Protein AF-A0A947TT51-F1 (afdb_monomer)

Secondary structure (DSSP, 8-state):
--S-------S-HHHHHHHHHHHHHHHTTSTT--------SS--HHHHTTSPP----

pLDDT: mean 88.98, std 12.86, range [39.66, 97.56]

Radius of gyration: 12.74 Å; Cα contacts (8 Å, |Δi|>4): 18; chains: 1; bounding box: 30×23×29 Å

Sequence (57 aa):
GGGYVTVLVRGETGAVNAAVRAGADACERVGDGLVAAHIIARVHSEVENILPAVIAA

Solvent-accessible surface area (backbone atoms only — not comparable to full-atom values): 4111 Å² total; per-residue (Å²): 134,89,87,79,82,88,87,85,86,86,74,57,62,69,59,47,54,52,51,50,53,56,47,47,68,59,33,53,80,44,88,99,38,67,90,83,80,89,84,74,89,74,75,59,75,80,56,56,80,78,48,81,76,88,77,84,128

Foldseek 3Di:
DPPDDDDDDDDAPVVLVVVLVVVQVVQQPPDPGDDDGDDDNDDDPVVVVVDDDDPDD

Mean predicted aligned error: 4.82 Å

Structure (mmCIF, N/CA/C/O backbone):
data_AF-A0A947TT51-F1
#
_entry.id   AF-A0A947TT51-F1
#
loop_
_atom_site.group_PDB
_atom_site.id
_atom_site.type_symbol
_atom_site.label_atom_id
_atom_site.label_alt_id
_atom_site.label_comp_id
_atom_site.label_asym_id
_atom_site.label_entity_id
_atom_site.label_seq_id
_atom_site.pdbx_PDB_ins_code
_atom_site.Cartn_x
_atom_site.Cartn_y
_atom_site.Cartn_z
_atom_site.occupancy
_atom_site.B_iso_or_equiv
_atom_site.auth_seq_id
_atom_site.auth_comp_id
_atom_site.auth_asym_id
_atom_site.auth_atom_id
_atom_site.pdbx_PDB_model_num
ATOM 1 N N . GLY A 1 1 ? -6.865 10.389 -17.988 1.00 62.00 1 GLY A N 1
ATOM 2 C CA . GLY A 1 1 ? -5.659 9.655 -17.564 1.00 62.00 1 GLY A CA 1
ATOM 3 C C . GLY A 1 1 ? -4.521 10.024 -18.486 1.00 62.00 1 GLY A C 1
ATOM 4 O O . GLY A 1 1 ? -4.736 10.008 -19.688 1.00 62.00 1 GLY A O 1
ATOM 5 N N . GLY A 1 2 ? -3.369 10.403 -17.928 1.00 91.94 2 GLY A N 1
ATOM 6 C CA . GLY A 1 2 ? -2.173 10.840 -18.666 1.00 91.94 2 GLY A CA 1
ATOM 7 C C . GLY A 1 2 ? -0.962 9.931 -18.439 1.00 91.94 2 GLY A C 1
ATOM 8 O O . GLY A 1 2 ? 0.147 10.429 -18.343 1.00 91.94 2 GLY A O 1
ATOM 9 N N . GLY A 1 3 ? -1.189 8.624 -18.264 1.00 92.25 3 GLY A N 1
ATOM 10 C CA . GLY A 1 3 ? -0.141 7.635 -17.962 1.00 92.25 3 GLY A CA 1
ATOM 11 C C . GLY A 1 3 ? 0.018 7.281 -16.477 1.00 92.25 3 GLY A C 1
ATOM 12 O O . GLY A 1 3 ? 0.680 6.303 -16.162 1.00 92.25 3 GLY A O 1
ATOM 13 N N . TYR A 1 4 ? -0.626 8.012 -15.559 1.00 92.75 4 TYR A N 1
ATOM 14 C CA . TYR A 1 4 ? -0.551 7.716 -14.124 1.00 92.75 4 TYR A CA 1
ATOM 15 C C . TYR A 1 4 ? -1.417 6.524 -13.713 1.00 92.75 4 TYR A C 1
ATOM 17 O O . TYR A 1 4 ? -2.605 6.463 -14.044 1.00 92.75 4 TYR A O 1
ATOM 25 N N . VAL A 1 5 ? -0.822 5.634 -12.920 1.00 92.31 5 VAL A N 1
ATOM 26 C CA . VAL A 1 5 ? -1.484 4.497 -12.275 1.00 92.31 5 VAL A CA 1
ATOM 27 C C . VAL A 1 5 ? -1.280 4.613 -10.766 1.00 92.31 5 VAL A C 1
ATOM 29 O O . VAL A 1 5 ? -0.156 4.802 -10.306 1.00 92.31 5 VAL A O 1
ATOM 32 N N . THR A 1 6 ? -2.364 4.485 -9.998 1.00 92.00 6 THR A N 1
ATOM 33 C CA . THR A 1 6 ? -2.342 4.563 -8.531 1.00 92.00 6 THR A CA 1
ATOM 34 C C . THR A 1 6 ? -2.846 3.256 -7.939 1.00 92.00 6 THR A C 1
ATOM 36 O O . THR A 1 6 ? -3.932 2.795 -8.287 1.00 92.00 6 THR A O 1
ATOM 39 N N . VAL A 1 7 ? -2.079 2.690 -7.008 1.00 92.31 7 VAL A N 1
ATOM 40 C CA . VAL A 1 7 ? -2.471 1.517 -6.218 1.00 92.31 7 VAL A CA 1
ATOM 41 C C . VAL A 1 7 ? -2.773 1.970 -4.794 1.00 92.31 7 VAL A C 1
ATOM 43 O O . VAL A 1 7 ? -2.041 2.781 -4.229 1.00 92.31 7 VAL A O 1
ATOM 46 N N . LEU A 1 8 ? -3.857 1.456 -4.215 1.00 92.31 8 LEU A N 1
ATOM 47 C CA . LEU A 1 8 ? -4.275 1.766 -2.852 1.00 92.31 8 LEU A CA 1
ATOM 48 C C . LEU A 1 8 ? -4.287 0.488 -2.013 1.00 92.31 8 LEU A C 1
ATOM 50 O O . LEU A 1 8 ? -4.755 -0.552 -2.468 1.00 92.31 8 LEU A O 1
ATOM 54 N N . VAL A 1 9 ? -3.795 0.584 -0.777 1.00 91.62 9 VAL A N 1
ATOM 55 C CA . VAL A 1 9 ? -3.731 -0.529 0.181 1.00 91.62 9 VAL A CA 1
ATOM 56 C C . VAL A 1 9 ? -4.375 -0.093 1.496 1.00 91.62 9 VAL A C 1
ATOM 58 O O . VAL A 1 9 ? -4.183 1.037 1.945 1.00 91.62 9 VAL A O 1
ATOM 61 N N . ARG A 1 10 ? -5.148 -0.988 2.118 1.00 90.62 10 ARG A N 1
ATOM 62 C CA . ARG A 1 10 ? -5.814 -0.773 3.412 1.00 90.62 10 ARG A CA 1
ATOM 63 C C . ARG A 1 10 ? -5.363 -1.840 4.404 1.00 90.62 10 ARG A C 1
ATOM 65 O O . ARG A 1 10 ? -5.139 -2.982 4.020 1.00 90.62 10 ARG A O 1
ATOM 72 N N . GLY A 1 11 ? -5.248 -1.467 5.673 1.00 91.88 11 GLY A N 1
ATOM 73 C CA . GLY A 1 11 ? -4.852 -2.376 6.743 1.00 91.88 11 GLY A CA 1
ATOM 74 C C . GLY A 1 11 ? -4.418 -1.628 7.997 1.00 91.88 11 GLY A C 1
ATOM 75 O O . GLY A 1 11 ? -4.594 -0.414 8.107 1.00 91.88 11 GLY A O 1
ATOM 76 N N . GLU A 1 12 ? -3.829 -2.360 8.936 1.00 95.00 12 GLU A N 1
ATOM 77 C CA . GLU A 1 12 ? -3.217 -1.783 10.131 1.00 95.00 12 GLU A CA 1
ATOM 78 C C . GLU A 1 12 ? -1.983 -0.949 9.765 1.00 95.00 12 GLU A C 1
ATOM 80 O O . GLU A 1 12 ? -1.246 -1.271 8.829 1.00 95.00 12 GLU A O 1
ATOM 85 N N . THR A 1 13 ? -1.712 0.105 10.538 1.00 94.81 13 THR A N 1
ATOM 86 C CA . THR A 1 13 ? -0.637 1.071 10.258 1.00 94.81 13 THR A CA 1
AT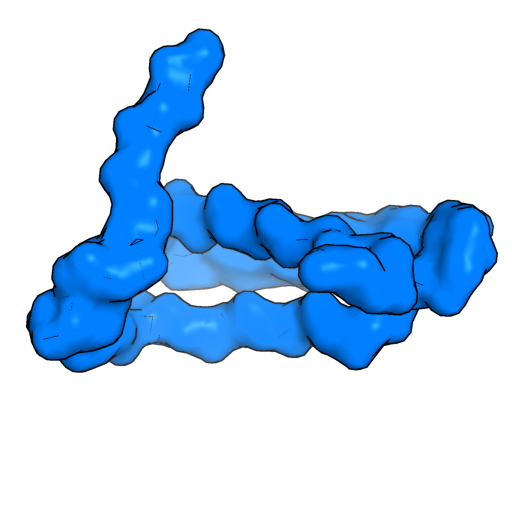OM 87 C C . THR A 1 13 ? 0.724 0.407 10.029 1.00 94.81 13 THR A C 1
ATOM 89 O O . THR A 1 13 ? 1.466 0.821 9.142 1.00 94.81 13 THR A O 1
ATOM 92 N N . GLY A 1 14 ? 1.056 -0.641 10.792 1.00 95.75 14 GLY A N 1
ATOM 93 C CA . 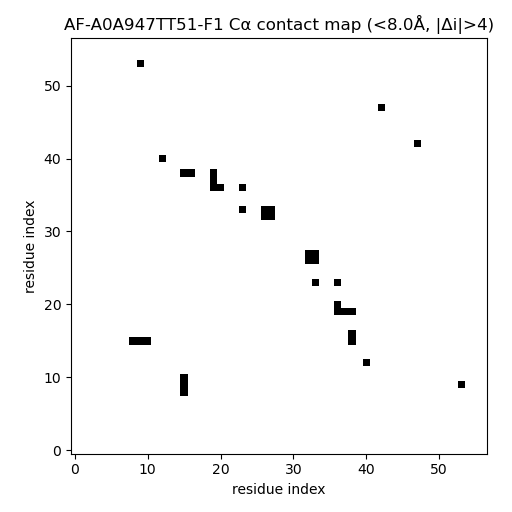GLY A 1 14 ? 2.312 -1.379 10.627 1.00 95.75 14 GLY A CA 1
ATOM 94 C C . GLY A 1 14 ? 2.412 -2.096 9.277 1.00 95.75 14 GLY A C 1
ATOM 95 O O . GLY A 1 14 ? 3.420 -1.964 8.583 1.00 95.75 14 GLY A O 1
ATOM 96 N N . ALA A 1 15 ? 1.344 -2.789 8.877 1.00 96.19 15 ALA A N 1
ATOM 97 C CA . ALA A 1 15 ? 1.279 -3.499 7.604 1.00 96.19 15 ALA A CA 1
ATOM 98 C C . ALA A 1 15 ? 1.334 -2.530 6.413 1.00 96.19 15 ALA A C 1
ATOM 100 O O . ALA A 1 15 ? 2.108 -2.743 5.480 1.00 96.19 15 ALA A O 1
ATOM 101 N N . VAL A 1 16 ? 0.580 -1.424 6.472 1.00 96.25 16 VAL A N 1
ATOM 102 C CA . VAL A 1 16 ? 0.576 -0.399 5.414 1.00 96.25 16 VAL A CA 1
ATOM 103 C C . VAL A 1 16 ? 1.944 0.279 5.294 1.00 96.25 16 VAL A C 1
ATOM 105 O O . VAL A 1 16 ? 2.440 0.456 4.183 1.00 96.25 16 VAL A O 1
ATOM 108 N N . ASN A 1 17 ? 2.602 0.591 6.415 1.00 95.94 17 ASN A N 1
ATOM 109 C CA . ASN A 1 17 ? 3.960 1.144 6.411 1.00 95.94 17 ASN A CA 1
ATOM 110 C C . ASN A 1 17 ? 4.970 0.226 5.719 1.00 95.94 17 ASN A C 1
ATOM 112 O O . ASN A 1 17 ? 5.776 0.703 4.918 1.00 95.94 17 ASN A O 1
ATOM 116 N N . ALA A 1 18 ? 4.931 -1.073 6.016 1.00 97.56 18 ALA A N 1
ATOM 117 C CA . ALA A 1 18 ? 5.820 -2.045 5.391 1.00 97.56 18 ALA A CA 1
ATOM 118 C C . ALA A 1 18 ? 5.533 -2.185 3.888 1.00 97.56 18 ALA A C 1
ATOM 120 O O . ALA A 1 18 ? 6.458 -2.112 3.080 1.00 97.56 18 ALA A O 1
ATOM 121 N N . ALA A 1 19 ? 4.257 -2.316 3.512 1.00 96.31 19 ALA A N 1
ATOM 122 C CA . ALA A 1 19 ? 3.841 -2.478 2.123 1.00 96.31 19 ALA A CA 1
ATOM 123 C C . ALA A 1 19 ? 4.239 -1.280 1.248 1.00 96.31 19 ALA A C 1
ATOM 125 O O . ALA A 1 19 ? 4.802 -1.467 0.172 1.00 96.31 19 ALA A O 1
ATOM 126 N N . VAL A 1 20 ? 3.995 -0.050 1.716 1.00 96.19 20 VAL A N 1
ATOM 127 C CA . VAL A 1 20 ? 4.299 1.161 0.937 1.00 96.19 20 VAL A CA 1
ATOM 128 C C . VAL A 1 20 ? 5.803 1.358 0.767 1.00 96.19 20 VAL A C 1
ATOM 130 O O . VAL A 1 20 ? 6.237 1.703 -0.327 1.00 96.19 20 VAL A O 1
ATOM 133 N N . ARG A 1 21 ? 6.610 1.101 1.805 1.00 95.69 21 ARG A N 1
ATOM 134 C CA . ARG A 1 21 ? 8.076 1.190 1.697 1.00 95.69 21 ARG A CA 1
ATOM 135 C C . ARG A 1 21 ? 8.635 0.147 0.732 1.00 95.69 21 ARG A C 1
ATOM 137 O O . ARG A 1 21 ? 9.371 0.505 -0.176 1.00 95.69 21 ARG A O 1
ATOM 144 N N . ALA A 1 22 ? 8.218 -1.111 0.875 1.00 96.31 22 ALA A N 1
ATOM 145 C CA . ALA A 1 22 ? 8.646 -2.179 -0.026 1.00 96.31 22 ALA A CA 1
ATOM 146 C C . ALA A 1 22 ? 8.232 -1.906 -1.484 1.00 96.31 22 ALA A C 1
ATOM 148 O O . ALA A 1 22 ? 9.012 -2.137 -2.404 1.00 96.31 22 ALA A O 1
ATOM 149 N N . GLY A 1 23 ? 7.017 -1.390 -1.696 1.00 94.31 23 GLY A N 1
ATOM 150 C CA . GLY A 1 23 ? 6.523 -1.023 -3.022 1.00 94.31 23 GLY A CA 1
ATOM 151 C C . GLY A 1 23 ? 7.269 0.162 -3.634 1.00 94.31 23 GLY A C 1
ATOM 152 O O . GLY A 1 23 ? 7.596 0.119 -4.815 1.00 94.31 23 GLY A O 1
ATOM 153 N N . ALA A 1 24 ? 7.577 1.195 -2.844 1.00 95.00 24 ALA A N 1
ATOM 154 C CA . ALA A 1 24 ? 8.338 2.351 -3.311 1.00 95.00 24 ALA A CA 1
ATOM 155 C C . ALA A 1 24 ? 9.730 1.942 -3.820 1.00 95.00 24 ALA A C 1
ATOM 157 O O . ALA A 1 24 ? 10.080 2.270 -4.955 1.00 95.00 24 ALA A O 1
ATOM 158 N N . ASP A 1 25 ? 10.457 1.147 -3.031 1.00 93.56 25 ASP A N 1
ATOM 159 C CA . ASP A 1 25 ? 11.789 0.645 -3.390 1.00 93.56 25 ASP A CA 1
ATOM 160 C C . ASP A 1 25 ? 11.748 -0.259 -4.636 1.00 93.56 25 ASP A C 1
ATOM 162 O O . ASP A 1 25 ? 12.662 -0.250 -5.464 1.00 93.56 25 ASP A O 1
ATOM 166 N N . ALA A 1 26 ? 10.680 -1.051 -4.791 1.00 92.94 26 ALA A N 1
ATOM 167 C CA . ALA A 1 26 ? 10.499 -1.924 -5.947 1.00 92.94 26 ALA A CA 1
ATOM 168 C C . ALA A 1 26 ? 10.178 -1.140 -7.231 1.00 92.94 26 ALA A C 1
ATOM 170 O O . ALA A 1 26 ? 10.724 -1.447 -8.292 1.00 92.94 26 ALA A O 1
ATOM 171 N N . CYS A 1 27 ? 9.308 -0.130 -7.145 1.00 92.00 27 CYS A N 1
ATOM 172 C CA . CYS A 1 27 ? 8.841 0.640 -8.299 1.00 92.00 27 CYS A CA 1
ATOM 173 C C . CYS A 1 27 ? 9.868 1.655 -8.814 1.00 92.00 27 CYS A C 1
ATOM 175 O O . CYS A 1 27 ? 9.808 2.020 -9.984 1.00 92.00 27 CYS A O 1
ATOM 177 N N . GLU A 1 28 ? 10.826 2.091 -7.991 1.00 88.31 28 GLU A N 1
ATOM 178 C CA . GLU A 1 28 ? 11.835 3.086 -8.388 1.00 88.31 28 GLU A CA 1
ATOM 179 C C . GLU A 1 28 ? 12.648 2.664 -9.628 1.00 88.31 28 GLU A C 1
ATOM 181 O O . GLU A 1 28 ? 13.082 3.507 -10.407 1.00 88.31 28 GLU A O 1
ATOM 186 N N . ARG A 1 29 ? 12.821 1.355 -9.851 1.00 88.88 29 ARG A N 1
ATOM 187 C CA . ARG A 1 29 ? 13.626 0.803 -10.959 1.00 88.88 29 ARG A CA 1
ATOM 188 C C . ARG A 1 29 ? 12.796 0.294 -12.137 1.00 88.88 29 ARG A C 1
ATOM 190 O O . ARG A 1 29 ? 13.359 -0.288 -13.064 1.00 88.88 29 ARG A O 1
ATOM 197 N N . VAL A 1 30 ? 11.474 0.438 -12.086 1.00 89.75 30 VAL A N 1
ATOM 198 C CA . VAL A 1 30 ? 10.556 -0.152 -13.066 1.00 89.75 30 VAL A CA 1
ATOM 199 C C . VAL A 1 30 ? 9.918 0.948 -13.909 1.00 89.75 30 VAL A C 1
ATOM 201 O O . VAL A 1 30 ? 9.227 1.8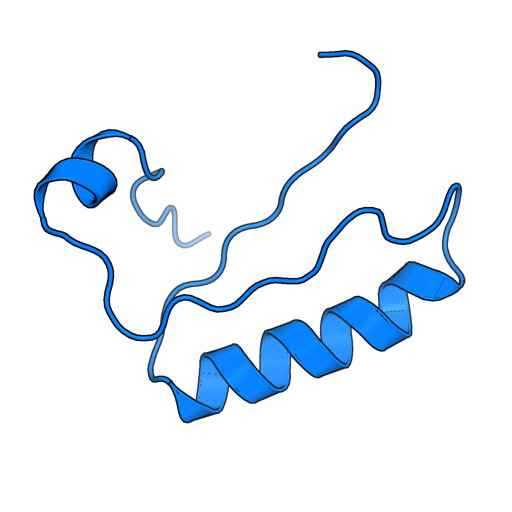18 -13.389 1.00 89.75 30 VAL A O 1
ATOM 204 N N . GLY A 1 31 ? 10.101 0.872 -15.230 1.00 87.12 31 GLY A N 1
ATOM 205 C CA . GLY A 1 31 ? 9.487 1.801 -16.185 1.00 87.12 31 GLY A CA 1
ATOM 206 C C . GLY A 1 31 ? 9.910 3.255 -15.958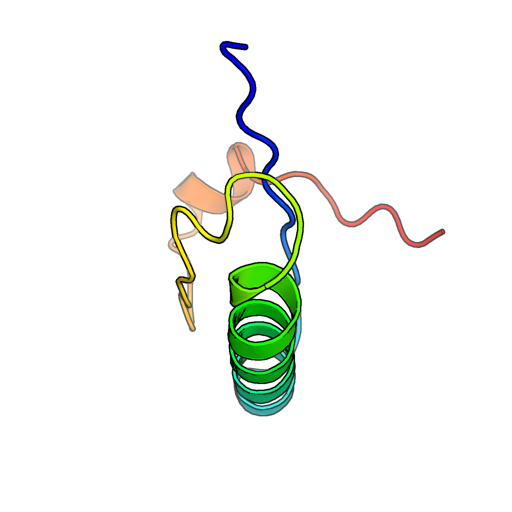 1.00 87.12 31 GLY A C 1
ATOM 207 O O . GLY A 1 31 ? 11.082 3.524 -15.706 1.00 87.12 31 GLY A O 1
ATOM 208 N N . ASP A 1 32 ? 8.941 4.171 -16.019 1.00 88.62 32 ASP A N 1
ATOM 209 C CA . ASP A 1 32 ? 9.138 5.610 -15.775 1.00 88.62 32 ASP A CA 1
ATOM 210 C C . ASP A 1 32 ? 9.312 5.955 -14.279 1.00 88.62 32 ASP A C 1
ATOM 212 O O . ASP A 1 32 ? 9.429 7.125 -13.910 1.00 88.62 32 ASP A O 1
ATOM 216 N N . GLY A 1 33 ? 9.353 4.937 -13.414 1.00 89.38 33 GLY A N 1
ATOM 217 C CA . GLY A 1 33 ? 9.664 5.057 -11.997 1.00 89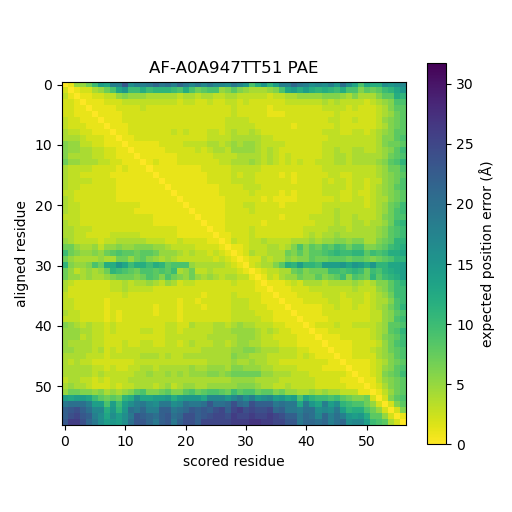.38 33 GLY A CA 1
ATOM 218 C C . GLY A 1 33 ? 8.471 5.406 -11.107 1.00 89.38 33 GLY A C 1
ATOM 219 O O . GLY A 1 33 ? 7.299 5.328 -11.485 1.00 89.38 33 GLY A O 1
ATOM 220 N N . LEU A 1 34 ? 8.789 5.774 -9.866 1.00 92.56 34 LEU A N 1
ATOM 221 C CA . LEU A 1 34 ? 7.818 6.116 -8.831 1.00 92.56 34 LEU A CA 1
ATOM 222 C C . LEU A 1 34 ? 7.514 7.618 -8.843 1.00 92.56 34 LEU A C 1
ATOM 224 O O . LEU A 1 34 ? 8.408 8.442 -8.677 1.00 92.56 34 LEU A O 1
ATOM 228 N N . VAL A 1 35 ? 6.232 7.974 -8.940 1.00 94.25 35 VAL A N 1
ATOM 229 C CA . VAL A 1 35 ? 5.790 9.376 -8.838 1.00 94.25 35 VAL A CA 1
ATOM 230 C C . VAL A 1 35 ? 5.555 9.788 -7.384 1.00 94.25 35 VAL A C 1
ATOM 232 O O . VAL A 1 35 ? 6.004 10.848 -6.957 1.00 94.25 35 VAL A O 1
ATOM 235 N N . ALA A 1 36 ? 4.835 8.968 -6.613 1.00 94.50 36 ALA A N 1
ATOM 236 C CA . ALA A 1 36 ? 4.512 9.263 -5.221 1.00 94.50 36 ALA A CA 1
ATOM 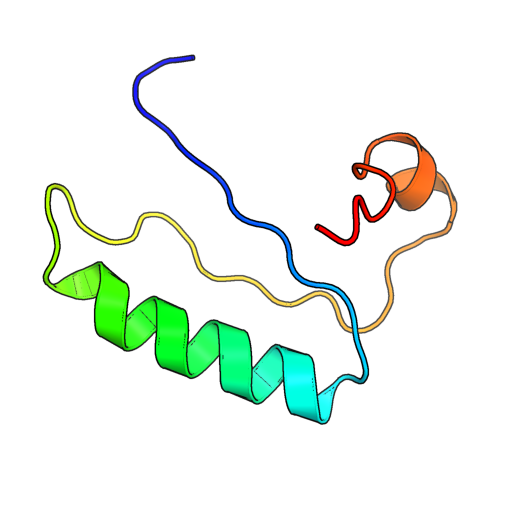237 C C . ALA A 1 36 ? 4.288 7.986 -4.403 1.00 94.50 36 ALA A C 1
ATOM 239 O O . ALA A 1 36 ? 3.639 7.047 -4.861 1.00 94.50 36 ALA A O 1
ATOM 240 N N . ALA A 1 37 ? 4.758 8.003 -3.156 1.00 95.56 37 ALA A N 1
ATOM 241 C CA . ALA A 1 37 ? 4.419 7.034 -2.120 1.00 95.56 37 ALA A CA 1
ATOM 242 C C . ALA A 1 37 ? 3.975 7.799 -0.868 1.00 95.56 37 ALA A C 1
ATOM 244 O O . ALA A 1 37 ? 4.695 8.667 -0.374 1.00 95.56 37 ALA A O 1
ATOM 245 N N . HIS A 1 38 ? 2.770 7.514 -0.371 1.00 95.88 38 HIS A N 1
ATOM 246 C CA . HIS A 1 38 ? 2.178 8.267 0.731 1.00 95.88 38 HIS A CA 1
ATOM 247 C C . HIS A 1 38 ? 1.350 7.374 1.651 1.00 95.88 38 HIS A C 1
ATOM 249 O O . HIS A 1 38 ? 0.754 6.392 1.214 1.00 95.88 38 HIS A O 1
ATOM 255 N N . ILE A 1 39 ? 1.318 7.734 2.934 1.00 95.12 39 ILE A N 1
ATOM 256 C CA . ILE A 1 39 ? 0.628 6.981 3.977 1.00 95.12 39 ILE A CA 1
ATOM 257 C C . ILE A 1 39 ? -0.231 7.937 4.783 1.00 95.12 39 ILE A C 1
ATOM 259 O O . ILE A 1 39 ? 0.260 8.925 5.325 1.00 95.12 39 ILE A O 1
ATOM 263 N N . ILE A 1 40 ? -1.505 7.580 4.915 1.00 94.69 40 ILE A N 1
ATOM 264 C CA . ILE A 1 40 ? -2.461 8.272 5.771 1.00 94.69 40 ILE A CA 1
ATOM 265 C C . ILE A 1 40 ? -2.939 7.262 6.810 1.00 94.69 40 ILE A C 1
ATOM 267 O O . ILE A 1 40 ? -3.741 6.385 6.507 1.00 94.69 40 ILE A O 1
ATOM 271 N N . ALA A 1 41 ? -2.428 7.364 8.039 1.00 93.62 41 ALA A N 1
ATOM 272 C CA . ALA A 1 41 ? -2.728 6.392 9.095 1.00 93.62 41 ALA A CA 1
ATOM 273 C C . ALA A 1 41 ? -4.209 6.397 9.521 1.00 93.62 41 ALA A C 1
ATOM 275 O O . ALA A 1 41 ? -4.735 5.379 9.965 1.00 93.62 41 ALA A O 1
ATOM 276 N N . ARG A 1 42 ? -4.887 7.544 9.398 1.00 94.06 42 ARG A N 1
ATOM 277 C CA . ARG A 1 42 ? -6.324 7.679 9.642 1.00 94.06 42 ARG A CA 1
ATOM 278 C C . ARG A 1 42 ? -6.889 8.754 8.723 1.00 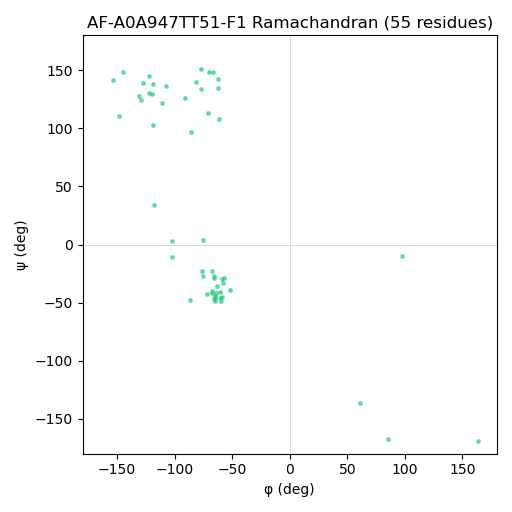94.06 42 ARG A C 1
ATOM 280 O O . ARG A 1 42 ? -6.587 9.932 8.891 1.00 94.06 42 ARG A O 1
ATOM 287 N N . VAL A 1 43 ? -7.685 8.336 7.748 1.00 93.50 43 VAL A N 1
ATOM 288 C CA . VAL A 1 43 ? -8.392 9.252 6.850 1.00 93.50 43 VAL A CA 1
ATOM 289 C C . VAL A 1 43 ? -9.603 9.860 7.558 1.00 93.50 43 VAL A C 1
ATOM 291 O O . VAL A 1 43 ? -10.181 9.254 8.462 1.00 93.50 43 VAL A O 1
ATOM 294 N N . HIS A 1 44 ? -9.982 11.071 7.155 1.00 96.12 44 HIS A N 1
ATOM 295 C CA . HIS A 1 44 ? -11.252 11.659 7.570 1.00 96.12 44 HIS A CA 1
ATOM 296 C C . HIS A 1 44 ? -12.416 10.915 6.898 1.00 96.12 44 HIS A C 1
ATOM 298 O O . HIS A 1 44 ? -12.276 10.452 5.765 1.00 96.12 44 HIS A O 1
ATOM 304 N N . SER A 1 45 ? -13.569 10.826 7.564 1.00 94.75 45 SER A N 1
ATOM 305 C CA . SER A 1 45 ? -14.732 10.069 7.073 1.00 94.75 45 SER A CA 1
ATOM 306 C C . SER A 1 45 ? -15.231 10.543 5.706 1.00 94.75 45 SER A C 1
ATOM 308 O O . SER A 1 45 ? -15.656 9.731 4.895 1.00 94.75 45 SER A O 1
ATOM 310 N N . GLU A 1 46 ? -15.129 11.837 5.406 1.00 95.12 46 GLU A N 1
ATOM 311 C CA . GLU A 1 46 ? -15.528 12.381 4.100 1.00 95.12 46 GLU A CA 1
ATOM 312 C C . GLU A 1 46 ? -14.660 11.876 2.939 1.00 95.12 46 GLU A C 1
ATOM 314 O O . GLU A 1 46 ? -15.141 11.779 1.811 1.00 95.12 46 GLU A O 1
ATOM 319 N N . VAL A 1 47 ? -13.400 11.518 3.209 1.00 93.19 47 VAL A N 1
ATOM 320 C CA . VAL A 1 47 ? -12.471 10.995 2.195 1.00 93.19 47 VAL A CA 1
ATOM 321 C C . VAL A 1 47 ? -12.811 9.546 1.845 1.00 93.19 47 VAL A C 1
ATOM 323 O O . VAL A 1 47 ? -12.589 9.123 0.716 1.00 93.19 47 VAL A O 1
ATOM 326 N N . GLU A 1 48 ? -13.411 8.786 2.762 1.00 90.31 48 GLU A N 1
ATOM 327 C CA . GLU A 1 48 ? -13.806 7.394 2.504 1.00 90.31 48 GLU A CA 1
ATOM 328 C C . GLU A 1 48 ? -14.786 7.273 1.327 1.00 90.31 48 GLU A C 1
ATOM 330 O O . GLU A 1 48 ? -14.738 6.293 0.594 1.00 90.31 48 GLU A O 1
ATOM 335 N N . ASN 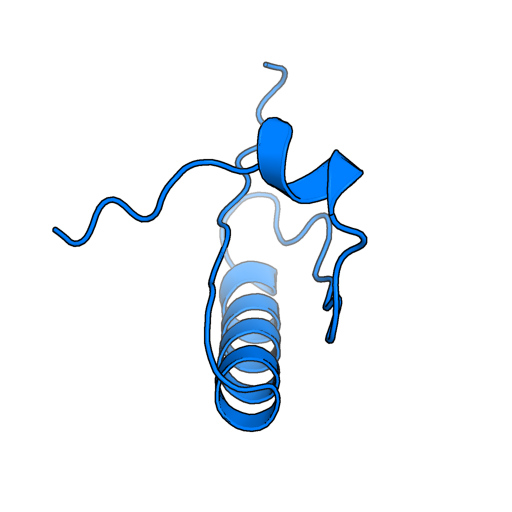A 1 49 ? -15.611 8.297 1.082 1.00 90.81 49 ASN A N 1
ATOM 336 C CA . ASN A 1 49 ? -16.606 8.298 0.003 1.00 90.81 49 ASN A CA 1
ATOM 337 C C . ASN A 1 49 ? -15.996 8.316 -1.408 1.00 90.81 49 ASN A C 1
ATOM 339 O O . ASN A 1 49 ? -16.669 7.945 -2.367 1.00 90.81 49 ASN A O 1
ATOM 343 N N . ILE A 1 50 ? -14.752 8.783 -1.546 1.00 91.38 50 ILE A N 1
ATOM 344 C CA . ILE A 1 50 ? -14.039 8.837 -2.833 1.00 91.38 50 ILE A CA 1
ATOM 345 C C . ILE A 1 50 ? -13.017 7.710 -2.982 1.00 91.38 50 ILE A C 1
ATOM 347 O O . ILE A 1 50 ? -12.461 7.521 -4.066 1.00 91.38 50 ILE A O 1
ATOM 351 N N . LEU A 1 51 ? -12.735 6.979 -1.901 1.00 90.00 51 LEU A N 1
ATOM 352 C CA . LEU A 1 51 ? -11.819 5.852 -1.938 1.00 90.00 51 LEU A CA 1
ATOM 353 C C . LEU A 1 51 ? -12.554 4.611 -2.463 1.00 90.00 51 LEU A C 1
ATOM 355 O O . LEU A 1 51 ? -13.708 4.373 -2.106 1.00 90.00 51 LEU A O 1
ATOM 359 N N . PRO A 1 52 ? -11.905 3.795 -3.309 1.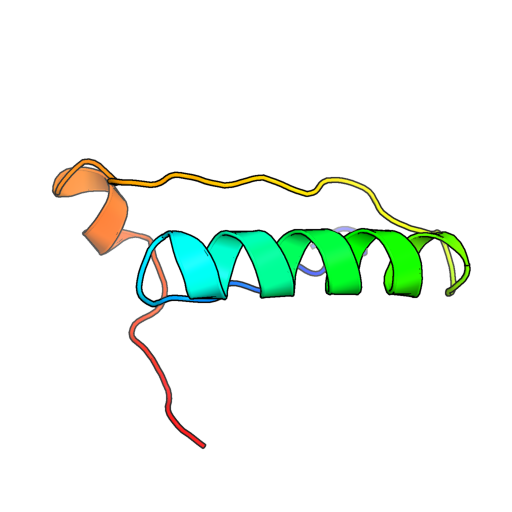00 85.88 52 PRO A N 1
ATOM 360 C CA . PRO A 1 52 ? -12.504 2.560 -3.788 1.00 85.88 52 PRO A CA 1
ATOM 361 C C . PRO A 1 52 ? -12.778 1.611 -2.615 1.00 85.88 52 PRO A C 1
ATOM 363 O O . PRO A 1 52 ? -11.921 1.404 -1.751 1.00 85.88 52 PRO A O 1
ATOM 366 N N . ALA A 1 53 ? -13.972 1.013 -2.603 1.00 71.75 53 ALA A N 1
ATOM 367 C CA . ALA A 1 53 ? -14.291 -0.073 -1.685 1.00 71.75 53 ALA A CA 1
ATOM 368 C C . ALA A 1 53 ? -13.365 -1.265 -1.970 1.00 71.75 53 ALA A C 1
ATOM 370 O O . ALA A 1 53 ? -13.036 -1.536 -3.126 1.00 71.75 53 ALA A O 1
ATOM 371 N N . VAL A 1 54 ? -12.925 -1.964 -0.921 1.00 63.81 54 VAL A N 1
ATOM 372 C CA . VAL A 1 54 ? -11.991 -3.089 -1.053 1.00 63.81 54 VAL A CA 1
ATOM 373 C C . VAL A 1 54 ? -12.638 -4.179 -1.905 1.00 63.81 54 VAL A C 1
ATOM 375 O O . VAL A 1 54 ? -13.551 -4.868 -1.457 1.00 63.81 54 VAL A O 1
ATOM 378 N N . ILE A 1 55 ? -12.151 -4.345 -3.132 1.00 47.25 55 ILE A N 1
ATOM 379 C CA . ILE A 1 55 ? -12.399 -5.541 -3.929 1.00 47.25 55 ILE A CA 1
ATOM 380 C C . ILE A 1 55 ? -11.310 -6.524 -3.504 1.00 47.25 55 ILE A C 1
ATOM 382 O O . ILE A 1 55 ? -10.166 -6.419 -3.941 1.00 47.25 55 ILE A O 1
ATOM 386 N N . ALA A 1 56 ? -11.639 -7.422 -2.578 1.00 40.25 56 ALA A N 1
ATOM 387 C CA . ALA A 1 56 ? -10.816 -8.599 -2.348 1.00 40.25 56 ALA A CA 1
ATOM 388 C C . ALA A 1 56 ? -11.002 -9.516 -3.566 1.00 40.25 56 ALA A C 1
ATOM 390 O O . ALA A 1 56 ? -12.117 -9.977 -3.815 1.00 40.25 56 ALA A O 1
ATOM 391 N N . ALA A 1 57 ? -9.941 -9.686 -4.353 1.00 39.66 57 ALA A N 1
ATOM 392 C CA . ALA A 1 57 ? -9.838 -10.753 -5.343 1.00 39.66 57 ALA A CA 1
ATOM 393 C C . ALA A 1 57 ? -9.413 -12.055 -4.655 1.00 39.66 57 ALA A C 1
ATOM 395 O O . ALA A 1 57 ? -8.602 -11.964 -3.702 1.00 39.66 57 ALA A O 1
#